Protein AF-A0A1H9JC57-F1 (afdb_monomer)

Foldseek 3Di:
DDDVVVVVVVPDDFFDWFKFFFADDDPQWTWTAGPVRDTAIAGDDDDHGFIFIDGPRYTPGGDDDDDDDDDDD

Mean predicted aligned error: 7.45 Å

Organism: NCBI:txid180197

Radius of gyration: 16.48 Å; Cα contacts (8 Å, |Δi|>4): 118; chains: 1; bounding box: 21×47×49 Å

Solvent-accessible surface area (backbone atoms only — not comparable to full-atom values): 4548 Å² total; per-residue (Å²): 133,84,60,64,71,57,58,54,58,73,70,52,77,80,75,67,80,42,60,29,35,24,72,42,74,55,98,68,35,30,36,29,38,30,89,88,71,48,77,45,66,27,38,56,97,79,56,71,73,38,43,29,29,36,39,91,50,31,47,80,44,81,42,79,87,77,80,86,76,91,81,88,133

pLDDT: mean 87.46, std 8.81, range [58.34, 95.44]

Secondary structure (DSSP, 8-state):
---HHHHHHHTSPPPP-EEEEEEEEETTEEEEE-TTS-EEEEESS--TT-EEEEETTEEEEEPP-PPP-----

Sequence (73 aa):
MLNLHRQFLDLLPERPLLVGDVLSISDGVATVQLPGGGLLQARGTVTVGQRVFVRDGAIEGPAPTLSYVTAEV

Nearest PDB structures (foldseek):
  8jvy-assembly1_A-2  TM=7.774E-01  e=2.292E-02  synthetic construct
  7pnw-assembly1_W  TM=6.745E-01  e=3.125E-02  Mus musculus
  9gut-assembly1_B  TM=6.146E-01  e=2.292E-02  Escherichia coli K-12
  4nng-assembly1_A  TM=6.733E-01  e=5.810E-02  Mycobacterium tuberculosis H37Rv
  1yby-assembly1_A  TM=4.511E-01  e=1.080E-01  Acetivibrio thermocellus

Structure (mmCIF, N/CA/C/O backbone):
data_AF-A0A1H9JC57-F1
#
_entry.id   AF-A0A1H9JC57-F1
#
loop_
_atom_site.group_PDB
_atom_site.id
_atom_site.type_symbol
_atom_site.label_atom_id
_atom_site.label_alt_id
_atom_site.label_comp_id
_atom_site.label_asym_id
_atom_site.label_entity_id
_atom_site.label_seq_id
_atom_site.pdbx_PDB_ins_code
_atom_site.Cartn_x
_atom_site.Cartn_y
_atom_site.Cartn_z
_atom_site.occupancy
_atom_site.B_iso_or_equiv
_atom_site.auth_seq_id
_atom_site.auth_comp_id
_atom_site.auth_asym_id
_atom_site.auth_atom_id
_atom_site.pdbx_PDB_model_num
ATOM 1 N N . MET A 1 1 ? -2.768 -10.732 36.277 1.00 66.50 1 MET A N 1
ATOM 2 C CA . MET A 1 1 ? -1.395 -10.456 35.798 1.00 66.50 1 MET A CA 1
ATOM 3 C C . MET A 1 1 ? -1.500 -9.640 34.525 1.00 66.50 1 MET A C 1
ATOM 5 O O . MET A 1 1 ? -2.353 -9.957 33.706 1.00 66.50 1 MET A O 1
ATOM 9 N N . LEU A 1 2 ? -0.702 -8.583 34.383 1.00 73.88 2 LEU A N 1
ATOM 10 C CA . LEU A 1 2 ? -0.676 -7.791 33.155 1.00 73.88 2 LEU A CA 1
ATOM 11 C C . LEU A 1 2 ? 0.056 -8.558 32.046 1.00 73.88 2 LEU A C 1
ATOM 13 O O . LEU A 1 2 ? 1.091 -9.175 32.291 1.00 73.88 2 LEU A O 1
ATOM 17 N N . ASN A 1 3 ? -0.482 -8.512 30.829 1.00 91.75 3 ASN A N 1
ATOM 18 C CA . ASN A 1 3 ? 0.155 -9.102 29.659 1.00 91.75 3 ASN A CA 1
ATOM 19 C C . ASN A 1 3 ? 1.196 -8.115 29.103 1.00 91.75 3 ASN A C 1
ATOM 21 O O . ASN A 1 3 ? 0.855 -7.198 28.359 1.00 91.75 3 ASN A O 1
ATOM 25 N N . LEU A 1 4 ? 2.462 -8.302 29.487 1.00 91.81 4 LEU A N 1
ATOM 26 C CA . LEU A 1 4 ? 3.569 -7.419 29.102 1.00 91.81 4 LEU A CA 1
ATOM 27 C C . LEU A 1 4 ? 3.769 -7.355 27.576 1.00 91.81 4 LEU A C 1
ATOM 29 O O . LEU A 1 4 ? 4.072 -6.297 27.033 1.00 91.81 4 LEU A O 1
ATOM 33 N N . HIS A 1 5 ? 3.520 -8.465 26.873 1.00 89.38 5 HIS A N 1
ATOM 34 C CA . HIS A 1 5 ? 3.544 -8.512 25.410 1.00 89.38 5 HIS A CA 1
ATOM 35 C C . HIS A 1 5 ? 2.465 -7.606 24.799 1.00 89.38 5 HIS A C 1
ATOM 37 O O . HIS A 1 5 ? 2.726 -6.911 23.822 1.00 89.38 5 HIS A O 1
ATOM 43 N N . ARG A 1 6 ? 1.270 -7.543 25.401 1.00 88.62 6 ARG A N 1
ATOM 44 C CA . ARG A 1 6 ? 0.214 -6.633 24.943 1.00 88.62 6 ARG A CA 1
ATOM 45 C C . ARG A 1 6 ? 0.576 -5.164 25.168 1.00 88.62 6 ARG A C 1
ATOM 47 O O . ARG A 1 6 ? 0.422 -4.380 24.243 1.00 88.62 6 ARG A O 1
ATOM 54 N N . GLN A 1 7 ? 1.114 -4.817 26.340 1.00 90.56 7 GLN A N 1
ATOM 55 C CA . GLN A 1 7 ? 1.555 -3.444 26.620 1.00 90.56 7 GLN A CA 1
ATOM 56 C C . GLN A 1 7 ? 2.644 -2.969 25.662 1.00 90.56 7 GLN A C 1
ATOM 58 O O . GLN A 1 7 ? 2.635 -1.816 25.255 1.00 90.56 7 GLN A O 1
ATOM 63 N N . PHE A 1 8 ? 3.569 -3.852 25.287 1.00 89.88 8 PHE A N 1
ATOM 64 C CA . PHE A 1 8 ? 4.577 -3.529 24.286 1.00 89.88 8 PHE A CA 1
ATOM 65 C C . PHE A 1 8 ? 3.953 -3.245 22.912 1.00 89.88 8 PHE A C 1
ATOM 67 O O . PHE A 1 8 ? 4.314 -2.260 22.277 1.00 89.88 8 PHE A O 1
ATOM 74 N N . LEU A 1 9 ? 2.990 -4.064 22.468 1.00 89.12 9 LEU A N 1
ATOM 75 C CA . LEU A 1 9 ? 2.291 -3.828 21.200 1.00 89.12 9 LEU A CA 1
ATOM 76 C C . LEU A 1 9 ? 1.489 -2.521 21.202 1.00 89.12 9 LEU A C 1
ATOM 78 O O . LEU A 1 9 ? 1.436 -1.860 20.171 1.00 89.12 9 LEU A O 1
ATOM 82 N N . ASP A 1 10 ? 0.915 -2.129 22.343 1.00 88.88 10 ASP A N 1
ATOM 83 C CA . ASP A 1 10 ? 0.166 -0.872 22.479 1.00 88.88 10 ASP A CA 1
ATOM 84 C C . ASP A 1 10 ? 1.077 0.381 22.422 1.00 88.88 10 ASP A C 1
ATOM 86 O 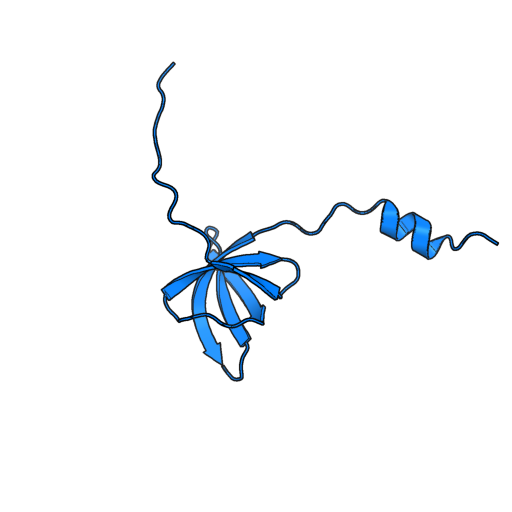O . ASP A 1 1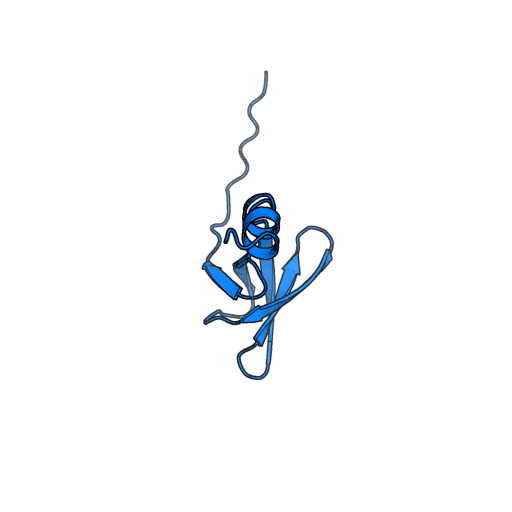0 ? 0.580 1.489 22.240 1.00 88.88 10 ASP A O 1
ATOM 90 N N . LEU A 1 11 ? 2.404 0.228 22.553 1.00 92.62 11 LEU A N 1
ATOM 91 C CA . LEU A 1 11 ? 3.380 1.318 22.381 1.00 92.62 11 LEU A CA 1
ATOM 92 C C . LEU A 1 11 ? 3.826 1.513 20.925 1.00 92.62 11 LEU A C 1
ATOM 94 O O . LEU A 1 11 ? 4.466 2.520 20.615 1.00 92.62 11 LEU A O 1
ATOM 98 N N . LEU A 1 12 ? 3.550 0.553 20.039 1.00 90.25 12 LEU A N 1
ATOM 99 C CA . LEU A 1 12 ? 3.943 0.661 18.639 1.00 90.25 12 LEU A CA 1
ATOM 100 C C . LEU A 1 12 ? 3.010 1.639 17.906 1.00 90.25 12 LEU A C 1
ATOM 102 O O . LEU A 1 12 ? 1.797 1.602 18.119 1.00 90.25 12 LEU A O 1
ATOM 106 N N . PRO A 1 13 ? 3.543 2.501 17.022 1.00 87.56 13 PRO A N 1
ATOM 107 C CA . PRO A 1 13 ? 2.711 3.383 16.219 1.00 87.56 13 PRO A CA 1
ATOM 108 C C . PRO A 1 13 ? 1.823 2.577 15.269 1.00 87.56 13 PRO A C 1
ATOM 110 O O . PRO A 1 13 ? 2.157 1.457 14.866 1.00 87.56 13 PRO A O 1
ATOM 113 N N . GLU A 1 14 ? 0.704 3.177 14.861 1.00 85.12 14 GLU A N 1
ATOM 114 C CA . GLU A 1 14 ? -0.111 2.602 13.797 1.00 85.12 14 GLU A CA 1
ATOM 115 C C . GLU A 1 14 ? 0.716 2.416 12.522 1.00 85.12 14 GLU A C 1
ATOM 117 O O . GLU A 1 14 ? 1.571 3.236 12.170 1.00 85.12 14 GLU A O 1
ATOM 122 N N . ARG A 1 15 ? 0.438 1.325 11.804 1.00 87.44 15 ARG A N 1
ATOM 123 C CA . ARG A 1 15 ? 1.067 1.077 10.507 1.00 87.44 15 ARG A CA 1
ATOM 124 C C . ARG A 1 15 ? 0.708 2.223 9.553 1.00 87.44 15 ARG A C 1
ATOM 126 O O . ARG A 1 15 ? -0.461 2.616 9.510 1.00 87.44 15 ARG A O 1
ATOM 133 N N . PRO A 1 16 ? 1.678 2.746 8.786 1.00 88.88 16 PRO A N 1
ATOM 134 C CA . PRO A 1 16 ? 1.448 3.900 7.934 1.00 88.88 16 PRO A CA 1
ATOM 135 C C . PRO A 1 16 ? 0.442 3.573 6.830 1.00 88.88 16 PRO A C 1
ATOM 137 O O . PRO A 1 16 ? 0.475 2.487 6.246 1.00 88.88 16 PRO A O 1
ATOM 140 N N . LEU A 1 17 ? -0.418 4.544 6.526 1.00 90.69 17 LEU A N 1
ATOM 141 C CA . LEU A 1 17 ? -1.258 4.514 5.338 1.00 90.69 17 LEU A CA 1
ATOM 142 C C . LEU A 1 17 ? -0.415 4.934 4.133 1.00 90.69 17 LEU A C 1
ATOM 144 O O . LEU A 1 17 ? 0.070 6.063 4.065 1.00 90.69 17 LEU A O 1
ATOM 148 N N . LEU A 1 18 ? -0.225 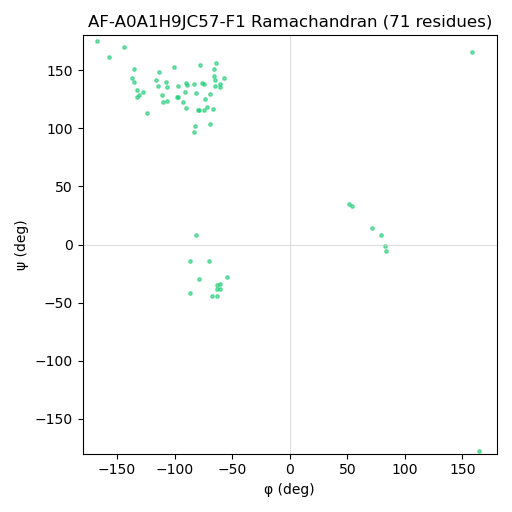4.017 3.195 1.00 91.62 18 LEU A N 1
ATOM 149 C CA . LEU A 1 18 ? 0.547 4.242 1.981 1.00 91.62 18 LEU A CA 1
ATOM 150 C C . LEU A 1 18 ? -0.387 4.514 0.805 1.00 91.62 18 LEU A C 1
ATOM 152 O O . LEU A 1 18 ? -1.519 4.037 0.772 1.00 91.62 18 LEU A O 1
ATOM 156 N N . VAL A 1 19 ? 0.108 5.257 -0.180 1.00 92.44 19 VAL A N 1
ATOM 157 C CA . VAL A 1 19 ? -0.574 5.481 -1.457 1.00 92.44 19 VAL A CA 1
ATOM 158 C C . VAL A 1 19 ? 0.256 4.878 -2.580 1.00 92.44 19 VAL A C 1
ATOM 160 O O . VAL A 1 19 ? 1.483 4.961 -2.546 1.00 92.44 19 VAL A O 1
ATOM 163 N N . GLY A 1 20 ? -0.403 4.280 -3.566 1.00 92.38 20 GLY A N 1
ATOM 164 C CA . GLY A 1 20 ? 0.257 3.766 -4.759 1.00 92.38 20 GLY A CA 1
ATOM 165 C C . GLY A 1 20 ? -0.721 3.414 -5.871 1.00 92.38 20 GLY A C 1
ATOM 166 O O . GLY A 1 20 ? -1.937 3.483 -5.682 1.00 92.38 20 GLY A O 1
ATOM 167 N N . ASP A 1 21 ? -0.178 3.036 -7.021 1.00 94.19 21 ASP A N 1
ATOM 168 C CA . ASP A 1 21 ? -0.936 2.687 -8.221 1.00 94.19 21 ASP A CA 1
ATOM 169 C C . ASP A 1 21 ? -0.908 1.174 -8.462 1.00 94.19 21 ASP A C 1
ATOM 171 O O . ASP A 1 21 ? 0.133 0.524 -8.343 1.00 94.19 21 ASP A O 1
ATOM 175 N N . VAL A 1 22 ? -2.059 0.586 -8.790 1.00 94.50 22 VAL A N 1
ATOM 176 C CA . VAL A 1 22 ? -2.174 -0.855 -9.054 1.00 94.50 22 VAL A CA 1
ATOM 177 C C . VAL A 1 22 ? -1.572 -1.185 -10.423 1.00 94.50 22 VAL A C 1
ATOM 179 O O . VAL A 1 22 ? -2.108 -0.776 -11.451 1.00 94.50 22 VAL A O 1
ATOM 182 N N . LEU A 1 23 ? -0.501 -1.977 -10.449 1.00 94.81 23 LEU A N 1
ATOM 183 C CA . LEU A 1 23 ? 0.159 -2.438 -11.676 1.00 94.81 23 LEU A CA 1
ATOM 184 C C . LEU A 1 23 ? -0.466 -3.709 -12.253 1.00 94.81 23 LEU A C 1
ATOM 186 O O . LEU A 1 23 ? -0.601 -3.848 -13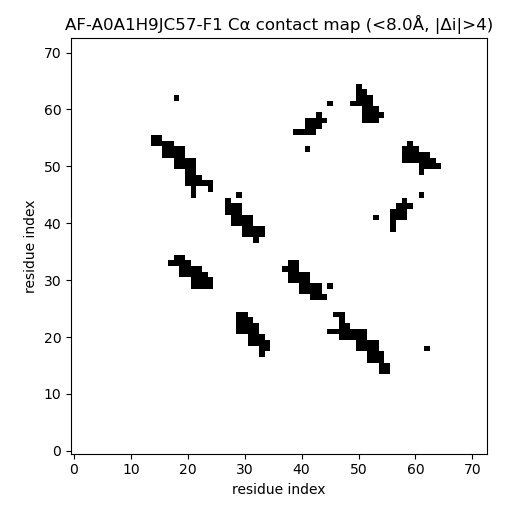.465 1.00 94.81 23 LEU A O 1
ATOM 190 N N . SER A 1 24 ? -0.810 -4.664 -11.395 1.00 93.88 24 SER A N 1
ATOM 191 C CA . SER A 1 24 ? -1.351 -5.959 -11.806 1.00 93.88 24 SER A CA 1
ATOM 192 C C . SER A 1 24 ? -2.154 -6.589 -10.678 1.00 93.88 24 SER A C 1
ATOM 194 O O . SER A 1 24 ? -2.014 -6.204 -9.517 1.00 93.88 24 SER A O 1
ATOM 196 N N . ILE A 1 25 ? -3.002 -7.557 -11.015 1.00 94.31 25 ILE A N 1
ATOM 197 C CA . ILE A 1 25 ? -3.777 -8.335 -10.049 1.00 94.31 25 ILE A CA 1
ATOM 198 C C . ILE A 1 25 ? -3.634 -9.809 -10.431 1.00 94.31 25 ILE A C 1
ATOM 200 O O . ILE A 1 25 ? -3.888 -10.164 -11.580 1.00 94.31 25 ILE A O 1
ATOM 204 N N . SER A 1 26 ? -3.231 -10.651 -9.480 1.00 92.75 26 SER A N 1
ATOM 205 C CA . SER A 1 26 ? -3.168 -12.112 -9.626 1.00 92.75 26 SER A CA 1
ATOM 206 C C . SER A 1 26 ? -3.850 -12.754 -8.431 1.00 92.75 26 SER A C 1
ATOM 208 O O . SER A 1 26 ? -3.547 -12.398 -7.296 1.00 92.75 26 SER A O 1
ATOM 210 N N . ASP A 1 27 ? -4.782 -13.674 -8.677 1.00 88.94 27 ASP A N 1
ATOM 211 C CA . ASP A 1 27 ? -5.432 -14.484 -7.634 1.00 88.94 27 ASP A CA 1
ATOM 212 C C . ASP A 1 27 ? -6.022 -13.665 -6.464 1.00 88.94 27 ASP A C 1
ATOM 214 O O . ASP A 1 27 ? -5.990 -14.073 -5.304 1.00 88.94 27 ASP A O 1
ATOM 218 N N . GLY A 1 28 ? -6.548 -12.468 -6.756 1.00 85.31 28 GLY A N 1
ATOM 219 C CA . GLY A 1 28 ? -7.118 -11.561 -5.749 1.00 85.31 28 GLY A CA 1
ATOM 220 C C . GLY A 1 28 ? -6.093 -10.745 -4.946 1.00 85.31 28 GLY A C 1
ATOM 221 O O . GLY A 1 28 ? -6.466 -10.060 -3.992 1.00 85.31 28 GLY A O 1
ATOM 222 N N . VAL A 1 29 ? -4.815 -10.786 -5.332 1.00 91.94 29 VAL A N 1
ATOM 223 C CA . VAL A 1 29 ? -3.733 -9.962 -4.781 1.00 91.94 29 VAL A CA 1
ATOM 224 C C . VAL A 1 29 ? -3.283 -8.949 -5.829 1.00 91.94 29 VAL A C 1
ATOM 226 O O . VAL A 1 29 ? -2.880 -9.307 -6.935 1.00 91.94 29 VAL A O 1
ATOM 229 N N . ALA A 1 30 ? -3.343 -7.669 -5.481 1.00 94.56 30 ALA A N 1
ATOM 230 C CA . ALA A 1 30 ? -2.871 -6.573 -6.309 1.00 94.56 30 ALA A CA 1
ATOM 231 C C . ALA A 1 30 ? -1.388 -6.281 -6.040 1.00 94.56 30 ALA A C 1
ATOM 233 O O . ALA A 1 30 ? -0.956 -6.215 -4.887 1.00 94.56 30 ALA A O 1
ATOM 234 N N . THR A 1 31 ? -0.623 -6.049 -7.103 1.00 95.44 31 THR A N 1
ATOM 235 C CA . THR A 1 31 ? 0.714 -5.453 -7.033 1.00 95.44 31 THR A CA 1
ATOM 236 C C . THR A 1 31 ? 0.566 -3.944 -7.145 1.00 95.44 31 THR A C 1
ATOM 238 O O . THR A 1 31 ? 0.095 -3.444 -8.164 1.00 95.44 31 THR A O 1
ATOM 241 N N . VAL A 1 32 ? 0.966 -3.221 -6.106 1.00 94.00 32 VAL A N 1
ATOM 242 C CA . VAL A 1 32 ? 0.863 -1.766 -5.997 1.00 94.00 32 VAL A CA 1
ATOM 243 C C . VAL A 1 32 ? 2.258 -1.157 -6.043 1.00 94.00 32 VAL A C 1
ATOM 245 O O . VAL A 1 32 ? 3.142 -1.568 -5.289 1.00 94.00 32 VAL A O 1
ATOM 248 N N . GLN A 1 33 ? 2.451 -0.172 -6.914 1.00 95.19 33 GLN A N 1
ATOM 249 C CA . GLN A 1 33 ? 3.667 0.624 -6.982 1.00 95.19 33 GLN A CA 1
ATOM 250 C C . GLN A 1 33 ? 3.522 1.883 -6.135 1.00 95.19 33 GLN A C 1
ATOM 252 O O . GLN A 1 33 ? 2.616 2.689 -6.332 1.00 95.19 33 GLN A O 1
ATOM 257 N N . LEU A 1 34 ? 4.434 2.047 -5.184 1.00 92.06 34 LEU A N 1
ATOM 258 C CA . LEU A 1 34 ? 4.549 3.243 -4.363 1.00 92.06 34 LEU A CA 1
ATOM 259 C C . LEU A 1 34 ? 5.245 4.367 -5.154 1.00 92.06 34 LEU A C 1
ATOM 261 O O . LEU A 1 34 ? 6.094 4.074 -5.999 1.00 92.06 34 LEU A O 1
ATOM 265 N N . PRO A 1 35 ? 4.999 5.650 -4.825 1.00 87.06 35 PRO A N 1
ATOM 266 C CA . PRO A 1 35 ? 5.643 6.798 -5.470 1.00 87.06 35 PRO A CA 1
ATOM 267 C C . PRO A 1 35 ? 7.178 6.754 -5.464 1.00 87.06 35 PRO A C 1
ATOM 269 O O . PRO A 1 35 ? 7.816 7.294 -6.359 1.00 87.06 35 PRO A O 1
ATOM 272 N N . GLY A 1 36 ? 7.780 6.087 -4.473 1.00 85.25 36 GLY A N 1
ATOM 273 C CA . GLY A 1 36 ? 9.229 5.868 -4.388 1.00 85.25 36 GLY A CA 1
ATOM 274 C C . GLY A 1 36 ? 9.758 4.701 -5.234 1.00 85.25 36 GLY A C 1
ATOM 275 O O . GLY A 1 36 ? 10.904 4.305 -5.053 1.00 85.25 36 GLY A O 1
ATOM 276 N N . GLY A 1 37 ? 8.933 4.095 -6.093 1.00 88.19 37 GLY A N 1
ATOM 277 C CA . GLY A 1 37 ? 9.288 2.950 -6.939 1.00 88.19 37 GLY A CA 1
ATOM 278 C C . GLY A 1 37 ? 9.192 1.579 -6.258 1.00 88.19 37 GLY A C 1
ATOM 279 O O . GLY A 1 37 ? 9.335 0.560 -6.929 1.00 88.19 37 GLY A O 1
ATOM 280 N N . GLY A 1 38 ? 8.920 1.532 -4.950 1.00 91.62 38 GLY A N 1
ATOM 281 C CA . GLY A 1 38 ? 8.728 0.284 -4.208 1.00 91.62 38 GLY A CA 1
ATOM 282 C C . GLY A 1 38 ? 7.479 -0.479 -4.658 1.00 91.62 38 GLY A C 1
ATOM 283 O O . GLY A 1 38 ? 6.466 0.132 -4.988 1.00 91.62 38 GLY A O 1
ATOM 284 N N . LEU A 1 39 ? 7.546 -1.811 -4.644 1.00 94.00 39 LEU A N 1
ATOM 285 C CA . LEU A 1 39 ? 6.421 -2.689 -4.968 1.00 94.00 39 LEU A CA 1
ATOM 286 C C . LEU A 1 39 ? 5.882 -3.359 -3.706 1.00 94.00 39 LEU A C 1
ATOM 288 O O . LEU A 1 39 ? 6.639 -3.788 -2.837 1.00 94.00 39 LEU A O 1
ATOM 292 N N . LEU A 1 40 ? 4.564 -3.459 -3.631 1.00 92.06 40 LEU A N 1
ATOM 293 C CA . LEU A 1 40 ? 3.816 -3.945 -2.481 1.00 92.06 40 LEU A CA 1
ATOM 294 C C . LEU A 1 40 ? 2.736 -4.905 -2.978 1.00 92.06 40 LEU A C 1
ATOM 296 O O . LEU A 1 40 ? 2.083 -4.640 -3.984 1.00 92.06 40 LEU A O 1
ATOM 300 N N . GLN A 1 41 ? 2.518 -5.996 -2.252 1.00 94.25 41 GLN A N 1
ATOM 301 C CA . GLN A 1 41 ? 1.371 -6.870 -2.478 1.00 94.25 41 GLN A CA 1
ATOM 302 C C . GLN A 1 41 ? 0.261 -6.525 -1.493 1.00 94.25 41 GLN A C 1
ATOM 304 O O . GLN A 1 41 ? 0.492 -6.481 -0.284 1.00 94.25 41 GLN A O 1
ATOM 309 N N . ALA A 1 42 ? -0.938 -6.281 -2.013 1.00 93.81 42 ALA A N 1
ATOM 310 C CA . ALA A 1 42 ? -2.084 -5.899 -1.207 1.00 93.81 42 ALA A CA 1
ATOM 311 C C . ALA A 1 42 ? -3.357 -6.630 -1.637 1.00 93.81 42 ALA A C 1
ATOM 313 O O . ALA A 1 42 ? -3.584 -6.875 -2.819 1.00 93.81 42 ALA A O 1
ATOM 314 N N . ARG A 1 43 ? -4.206 -6.981 -0.671 1.00 93.81 43 ARG A N 1
ATOM 315 C CA . ARG A 1 43 ? -5.502 -7.628 -0.917 1.00 93.81 43 ARG A CA 1
ATOM 316 C C . ARG A 1 43 ? -6.629 -6.603 -0.911 1.00 93.81 43 ARG A C 1
ATOM 318 O O . ARG A 1 43 ? -6.678 -5.761 -0.019 1.00 93.81 43 ARG A O 1
ATOM 325 N N . GLY A 1 44 ? -7.550 -6.709 -1.865 1.00 88.38 44 GLY A N 1
ATOM 326 C CA . GLY A 1 44 ? -8.763 -5.893 -1.923 1.00 88.38 44 GLY A CA 1
ATOM 327 C C . GLY A 1 44 ? -9.360 -5.816 -3.326 1.00 88.38 44 GLY A C 1
ATOM 328 O O . GLY A 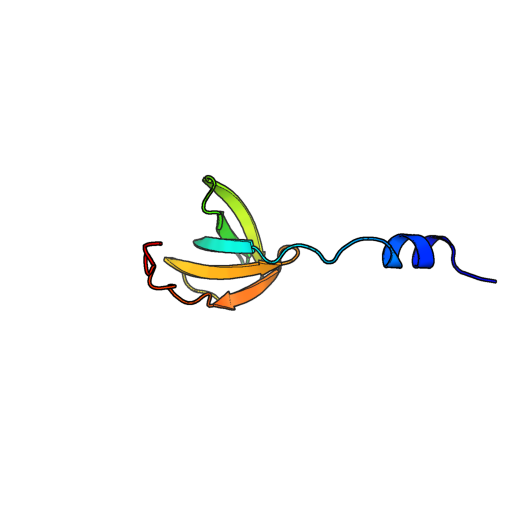1 44 ? -8.718 -6.179 -4.310 1.00 88.38 44 GLY A O 1
ATOM 329 N N . THR A 1 45 ? -10.605 -5.351 -3.413 1.00 87.38 45 THR A N 1
ATOM 330 C CA . THR A 1 45 ? -11.331 -5.217 -4.682 1.00 87.38 45 THR A CA 1
ATOM 331 C C . THR A 1 45 ? -10.927 -3.922 -5.377 1.00 87.38 45 THR A C 1
ATOM 333 O O . THR A 1 45 ? -11.375 -2.844 -4.991 1.00 87.38 45 THR A O 1
ATOM 336 N N . VAL A 1 46 ? -10.069 -4.024 -6.391 1.00 91.00 46 VAL A N 1
ATOM 337 C CA . VAL A 1 46 ? -9.533 -2.879 -7.141 1.00 91.00 46 VAL A CA 1
ATOM 338 C C . VAL A 1 46 ? -9.355 -3.204 -8.614 1.00 91.00 46 VAL A C 1
ATOM 340 O O . VAL A 1 46 ? -9.439 -4.361 -9.023 1.00 91.00 46 VAL A O 1
ATOM 343 N N . THR A 1 47 ? -9.075 -2.171 -9.401 1.00 90.31 47 THR A N 1
ATOM 344 C CA . THR A 1 47 ? -8.813 -2.280 -10.838 1.00 90.31 47 THR A CA 1
ATOM 345 C C . THR A 1 47 ? -7.360 -1.922 -11.138 1.00 90.31 47 THR A C 1
ATOM 347 O O . THR A 1 47 ? -6.770 -1.082 -10.460 1.00 90.31 47 THR A O 1
ATOM 350 N N . VAL A 1 48 ? -6.770 -2.536 -12.166 1.00 92.94 48 VAL A N 1
ATOM 351 C CA . VAL A 1 48 ? -5.436 -2.144 -12.654 1.00 92.94 48 VAL A CA 1
ATOM 352 C C . VAL A 1 48 ? -5.463 -0.687 -13.130 1.00 92.94 48 VAL A C 1
ATOM 354 O O . VAL A 1 48 ? -6.427 -0.258 -13.760 1.00 92.94 48 VAL A O 1
ATOM 357 N N . GLY A 1 49 ? -4.420 0.079 -12.804 1.00 89.81 49 GLY A N 1
ATOM 358 C CA . GLY A 1 49 ? -4.311 1.515 -13.080 1.00 89.81 49 GLY A CA 1
ATOM 359 C C . GLY A 1 49 ? -5.003 2.418 -12.053 1.00 89.81 49 GLY A C 1
ATOM 360 O O . GLY A 1 49 ? -4.954 3.639 -12.179 1.00 89.81 49 GLY A O 1
ATOM 361 N N . GLN A 1 50 ? -5.650 1.847 -11.035 1.00 91.00 50 GLN A N 1
ATOM 362 C CA . GLN A 1 50 ? -6.302 2.612 -9.978 1.00 91.00 50 GLN A CA 1
ATOM 363 C C . GLN A 1 50 ? -5.295 3.027 -8.899 1.00 91.00 50 GLN A C 1
ATOM 365 O O . GLN A 1 50 ? -4.481 2.216 -8.455 1.00 91.00 50 GLN A O 1
ATOM 370 N N . ARG A 1 51 ? -5.406 4.268 -8.416 1.00 91.19 51 ARG A N 1
ATOM 371 C CA . ARG A 1 51 ? -4.687 4.737 -7.226 1.00 91.19 51 ARG A CA 1
ATOM 372 C C . ARG A 1 51 ? -5.425 4.308 -5.964 1.00 91.19 51 ARG A C 1
ATOM 374 O O . ARG A 1 51 ? -6.636 4.510 -5.846 1.00 91.19 51 ARG A O 1
ATOM 381 N N . VAL A 1 52 ? -4.710 3.712 -5.020 1.00 93.50 52 VAL A N 1
ATOM 382 C CA . VAL A 1 52 ? -5.290 3.058 -3.841 1.00 93.50 52 VAL A CA 1
ATOM 383 C C . VAL A 1 52 ? -4.532 3.418 -2.569 1.00 93.50 52 VAL A C 1
ATOM 385 O O . VAL A 1 52 ? -3.331 3.692 -2.601 1.00 93.50 52 VAL A O 1
ATOM 388 N N . PHE A 1 53 ? -5.246 3.405 -1.446 1.00 93.19 53 PHE A N 1
ATOM 389 C CA . PHE A 1 53 ? -4.660 3.442 -0.115 1.00 93.19 53 PHE A CA 1
ATOM 390 C C . PHE A 1 53 ? -4.411 2.024 0.384 1.00 93.19 53 PHE A C 1
ATOM 392 O O . PHE A 1 53 ? -5.305 1.177 0.329 1.00 93.19 53 PHE A O 1
ATOM 399 N N . VAL A 1 54 ? -3.209 1.772 0.894 1.00 92.94 54 VAL A N 1
ATOM 400 C CA . VAL A 1 54 ? -2.813 0.470 1.429 1.00 92.94 54 VAL A CA 1
ATOM 401 C C . VAL A 1 54 ? -2.254 0.621 2.830 1.00 92.94 54 VAL A C 1
ATOM 403 O O . VAL A 1 54 ? -1.348 1.418 3.066 1.00 92.94 54 VAL A O 1
ATOM 406 N N . ARG A 1 55 ? -2.749 -0.206 3.748 1.00 92.94 55 ARG A N 1
ATOM 407 C CA . ARG A 1 55 ? -2.204 -0.362 5.092 1.00 92.94 55 ARG A CA 1
ATOM 408 C C . ARG A 1 55 ? -2.070 -1.841 5.388 1.00 92.94 55 ARG A C 1
ATOM 410 O O . ARG A 1 55 ? -2.980 -2.619 5.136 1.00 92.94 5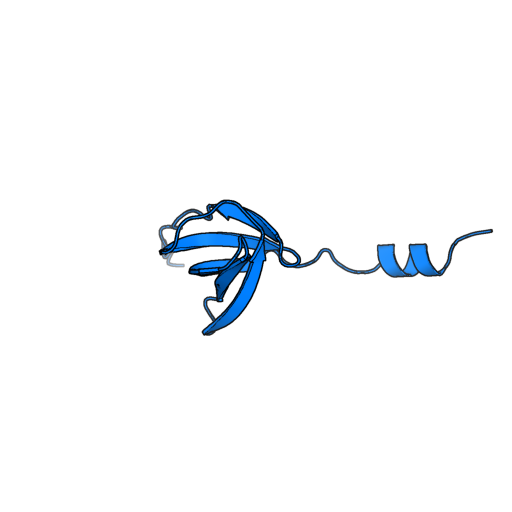5 ARG A O 1
ATOM 417 N N . ASP A 1 56 ? -0.917 -2.235 5.910 1.00 89.38 56 ASP A N 1
ATOM 418 C CA . ASP A 1 56 ? -0.675 -3.614 6.346 1.00 89.38 56 ASP A CA 1
ATOM 419 C C . ASP A 1 56 ? -0.938 -4.708 5.283 1.00 89.38 56 ASP A C 1
ATOM 421 O O . ASP A 1 56 ? -1.417 -5.801 5.580 1.00 89.38 56 ASP A O 1
ATOM 425 N N . GLY A 1 57 ? -0.686 -4.407 4.004 1.00 88.31 57 GLY A N 1
ATOM 426 C CA . GLY A 1 57 ? -0.978 -5.339 2.905 1.00 88.31 57 GLY A CA 1
ATOM 427 C C . GLY A 1 57 ? -2.475 -5.525 2.609 1.00 88.31 57 GLY A C 1
ATOM 428 O O . GLY A 1 57 ? -2.851 -6.448 1.883 1.00 88.31 57 GLY A O 1
ATOM 429 N N . ALA A 1 58 ? -3.338 -4.658 3.137 1.00 92.62 58 ALA A N 1
ATOM 430 C CA . ALA A 1 58 ? -4.749 -4.566 2.793 1.00 92.62 58 ALA A CA 1
ATOM 431 C C . ALA A 1 58 ? -5.039 -3.226 2.112 1.00 92.62 58 ALA A C 1
ATOM 433 O O . ALA A 1 58 ? -4.561 -2.172 2.534 1.00 92.62 58 ALA A O 1
ATOM 434 N N . ILE A 1 59 ? -5.826 -3.271 1.044 1.00 93.00 59 ILE A N 1
ATOM 435 C CA . ILE A 1 59 ? -6.309 -2.073 0.372 1.00 93.00 59 ILE A CA 1
ATOM 436 C C . ILE A 1 59 ? -7.493 -1.539 1.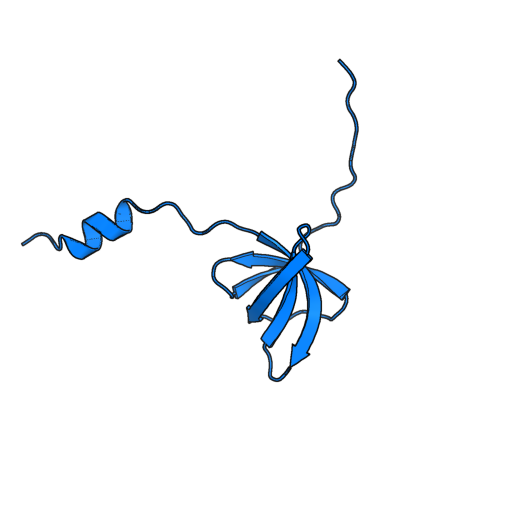173 1.00 93.00 59 ILE A C 1
ATOM 438 O O . ILE A 1 59 ? -8.527 -2.199 1.261 1.00 93.00 59 ILE A O 1
ATOM 442 N N . GLU A 1 60 ? -7.345 -0.344 1.743 1.00 91.12 60 GLU A N 1
ATOM 443 C CA . GLU A 1 60 ? -8.419 0.318 2.494 1.00 91.12 60 GLU A CA 1
ATOM 444 C C . GLU A 1 60 ? -9.449 0.967 1.563 1.00 91.12 60 GLU A C 1
ATOM 446 O O . GLU A 1 60 ? -10.627 1.050 1.905 1.00 91.12 60 GLU A O 1
ATOM 451 N N . GLY A 1 61 ? -9.031 1.404 0.370 1.00 88.38 61 GLY A N 1
ATOM 452 C CA . GLY A 1 61 ? -9.937 1.991 -0.613 1.00 88.38 61 GLY A CA 1
ATOM 453 C C . GLY A 1 61 ? -9.239 2.754 -1.742 1.00 88.38 61 GLY A C 1
ATOM 454 O O . GLY A 1 61 ? -8.007 2.793 -1.805 1.00 88.38 61 GLY A O 1
ATOM 455 N N . PRO A 1 62 ? -10.015 3.362 -2.659 1.00 89.25 62 PRO A N 1
ATOM 456 C CA . PRO A 1 62 ? -9.477 4.243 -3.689 1.00 89.25 62 PRO A CA 1
ATOM 457 C C . PRO A 1 62 ? -8.862 5.500 -3.067 1.00 89.25 62 PRO A C 1
ATOM 459 O O . PRO A 1 62 ? -9.460 6.134 -2.198 1.00 89.25 62 PRO A O 1
ATOM 462 N N . AL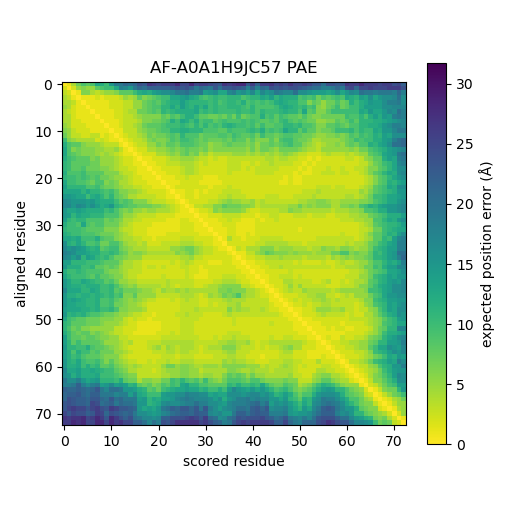A A 1 63 ? -7.690 5.889 -3.558 1.00 87.19 63 ALA A N 1
ATOM 463 C CA . ALA A 1 63 ? -7.060 7.151 -3.207 1.00 87.19 63 ALA A CA 1
ATOM 464 C C . ALA A 1 63 ? -7.380 8.203 -4.284 1.00 87.19 63 ALA A C 1
ATOM 466 O O . ALA A 1 63 ? -7.140 7.954 -5.470 1.00 87.19 63 ALA A O 1
ATOM 467 N N . PRO A 1 64 ? -7.917 9.381 -3.917 1.00 82.44 64 PRO A N 1
ATOM 468 C CA . PRO A 1 64 ? -8.239 10.419 -4.886 1.00 82.44 64 PRO A CA 1
ATOM 469 C C . PRO A 1 64 ? -6.974 10.972 -5.546 1.00 82.44 64 PRO A C 1
ATOM 471 O O . PRO A 1 64 ? -5.891 11.020 -4.959 1.00 82.44 64 PRO A O 1
ATOM 474 N N . THR A 1 65 ? -7.102 11.440 -6.784 1.00 77.38 65 THR A N 1
ATOM 475 C CA . THR A 1 65 ? -6.088 12.298 -7.406 1.00 77.38 65 THR A CA 1
ATOM 476 C C . THR A 1 65 ? -6.110 13.646 -6.710 1.00 77.38 65 THR A C 1
ATOM 478 O O . THR A 1 65 ? -7.028 14.431 -6.923 1.00 77.38 65 THR A O 1
ATOM 481 N N . LEU A 1 66 ? -5.129 13.894 -5.842 1.00 69.81 66 LEU A N 1
ATOM 482 C CA . LEU A 1 66 ? -4.960 15.213 -5.249 1.00 69.81 66 LEU A CA 1
ATOM 483 C C . LEU A 1 66 ? -4.437 16.159 -6.328 1.00 69.81 66 LEU A C 1
ATOM 485 O O . LEU A 1 66 ? -3.353 15.953 -6.874 1.00 69.81 66 LEU A O 1
ATOM 489 N N . SER A 1 67 ? -5.217 17.192 -6.629 1.00 65.06 67 SER A N 1
ATOM 490 C CA . SER A 1 67 ? -4.747 18.334 -7.404 1.00 65.06 67 SER A CA 1
ATOM 491 C C . SER A 1 67 ? -3.705 19.075 -6.567 1.00 65.06 67 SER A C 1
ATOM 493 O O . SER A 1 67 ? -4.015 19.558 -5.479 1.00 65.06 67 SER A O 1
ATOM 495 N N . TYR A 1 68 ? -2.463 19.133 -7.042 1.00 58.34 68 TYR A N 1
ATOM 496 C CA . TYR A 1 68 ? -1.409 19.905 -6.390 1.00 58.34 68 TYR A CA 1
ATOM 497 C C . TYR A 1 68 ? -1.701 21.402 -6.548 1.00 58.34 68 TYR A C 1
ATOM 499 O O . TYR A 1 68 ? -1.955 21.863 -7.661 1.00 58.34 68 TYR A O 1
ATOM 507 N N . VAL A 1 69 ? -1.668 22.156 -5.448 1.00 69.00 69 VAL A N 1
ATOM 508 C CA . VAL A 1 69 ? -1.812 23.618 -5.462 1.00 69.00 69 VAL A CA 1
ATOM 509 C C . VAL A 1 69 ? -0.585 24.210 -4.776 1.00 69.00 69 VAL A C 1
ATOM 511 O O . VAL A 1 69 ? 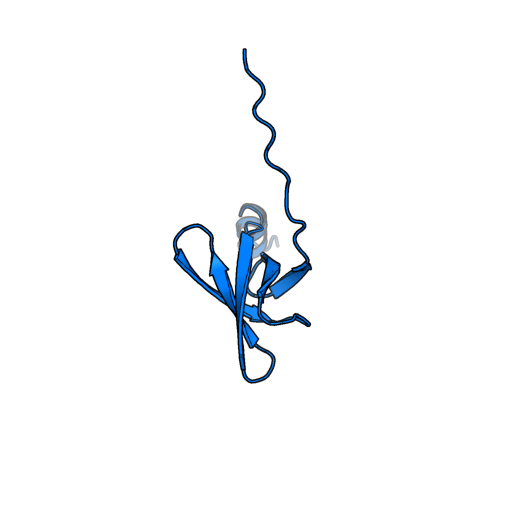-0.386 23.998 -3.581 1.00 69.00 69 VAL A O 1
ATOM 514 N N . THR A 1 70 ? 0.259 24.917 -5.529 1.00 65.31 70 THR A N 1
ATOM 515 C CA . THR A 1 70 ? 1.351 25.717 -4.956 1.00 65.31 70 THR A CA 1
ATOM 516 C C . THR A 1 70 ? 0.745 26.956 -4.308 1.00 65.31 70 THR A C 1
ATOM 518 O O . THR A 1 70 ? 0.031 27.700 -4.975 1.00 65.31 70 THR A O 1
ATOM 521 N N . ALA A 1 71 ? 1.035 27.187 -3.029 1.00 68.00 71 ALA A N 1
ATOM 522 C CA . ALA A 1 71 ? 0.852 28.486 -2.394 1.00 68.00 71 ALA A CA 1
ATOM 523 C C . ALA A 1 71 ? 2.237 29.110 -2.195 1.00 68.00 71 ALA A C 1
ATOM 525 O O . ALA A 1 71 ? 3.116 28.488 -1.598 1.00 68.00 71 ALA A O 1
ATOM 526 N N . GLU A 1 72 ? 2.436 30.305 -2.737 1.00 67.75 72 GLU A N 1
ATOM 527 C CA . GLU A 1 72 ? 3.653 31.099 -2.573 1.00 67.75 72 GLU A CA 1
ATOM 528 C C . GLU A 1 72 ? 3.535 32.021 -1.345 1.00 67.75 72 GLU A C 1
ATOM 530 O O . GLU A 1 72 ? 2.452 32.537 -1.060 1.00 67.75 72 GLU A O 1
ATOM 535 N N . VAL A 1 73 ? 4.630 32.129 -0.576 1.00 66.38 73 VAL A N 1
ATOM 536 C CA . VAL A 1 73 ? 4.754 32.924 0.666 1.00 66.38 73 VAL A CA 1
ATOM 537 C C . VAL A 1 73 ? 5.407 34.261 0.360 1.00 66.38 73 VAL A C 1
ATOM 539 O O . VAL A 1 73 ? 6.420 34.247 -0.375 1.00 66.38 73 VAL A O 1
#